Protein AF-A0A524EBM2-F1 (afdb_monomer)

Sequence (99 aa):
MQTSNEEREIERAVGIEVFSTPEIEGLGGIYKHNYKDFIVKEITASGKTLDIKEDMPPRRFSRDQKDKFTTFNLVKINTDNFDAIRKIKSSLNIPSDKI

Structure (mmCIF, N/CA/C/O backbone):
data_AF-A0A524EBM2-F1
#
_entry.id   AF-A0A524EBM2-F1
#
loop_
_atom_site.group_PDB
_atom_site.id
_atom_site.type_symbol
_atom_site.label_atom_id
_atom_site.label_alt_id
_atom_site.label_comp_id
_atom_site.label_asym_id
_atom_site.label_entity_id
_atom_site.label_seq_id
_atom_site.pdbx_PDB_ins_code
_atom_site.Cartn_x
_atom_site.Cartn_y
_atom_site.Cartn_z
_atom_site.occupancy
_atom_site.B_iso_or_equiv
_atom_site.auth_seq_id
_atom_site.auth_comp_id
_atom_site.auth_asym_id
_atom_site.auth_atom_id
_atom_site.pdbx_PDB_model_num
ATOM 1 N N . MET A 1 1 ? -20.861 14.584 10.628 1.00 43.38 1 MET A N 1
ATOM 2 C CA . MET A 1 1 ? -21.250 13.397 9.840 1.00 43.38 1 MET A CA 1
ATOM 3 C C . MET A 1 1 ? -20.912 12.187 10.703 1.00 43.38 1 MET A C 1
ATOM 5 O O . MET A 1 1 ? -19.752 12.034 11.050 1.00 43.38 1 MET A O 1
ATOM 9 N N . GLN A 1 2 ? -21.928 11.489 11.222 1.00 39.28 2 GLN A N 1
ATOM 10 C CA . GLN A 1 2 ? -21.798 10.351 12.147 1.00 39.28 2 GLN A CA 1
ATOM 11 C C . GLN A 1 2 ? -21.487 9.083 11.337 1.00 39.28 2 GLN A C 1
ATOM 13 O O . GLN A 1 2 ? -22.281 8.736 10.474 1.00 39.28 2 GLN A O 1
ATOM 18 N N . THR A 1 3 ? -20.358 8.416 11.591 1.00 47.44 3 THR A N 1
ATOM 19 C CA . THR A 1 3 ? -19.899 7.216 10.852 1.00 47.44 3 THR A CA 1
ATOM 20 C C . THR A 1 3 ? -19.878 5.930 11.697 1.00 47.44 3 THR A C 1
ATOM 22 O O . THR A 1 3 ? -19.375 4.908 11.250 1.00 47.44 3 THR A O 1
ATOM 25 N N . SER A 1 4 ? -20.412 5.929 12.925 1.00 57.78 4 SER A N 1
ATOM 26 C CA . SER A 1 4 ? -20.085 4.882 13.914 1.00 57.78 4 SER A CA 1
ATOM 27 C C . SER A 1 4 ? -20.821 3.540 13.784 1.00 57.78 4 SER A C 1
ATOM 29 O O . SER A 1 4 ? -20.359 2.567 14.376 1.00 57.78 4 SER A O 1
ATOM 31 N N . ASN A 1 5 ? -21.955 3.461 13.074 1.00 61.25 5 ASN A N 1
ATOM 32 C CA . ASN A 1 5 ? -22.724 2.207 12.966 1.00 61.25 5 ASN A CA 1
ATOM 33 C C . ASN A 1 5 ? -22.420 1.412 11.692 1.00 61.25 5 ASN A C 1
ATOM 35 O O . ASN A 1 5 ? -22.303 0.195 11.770 1.00 61.25 5 ASN A O 1
ATOM 39 N N . GLU A 1 6 ? -22.227 2.077 10.552 1.00 79.25 6 GLU A N 1
ATOM 40 C CA . GLU A 1 6 ? -22.043 1.389 9.266 1.00 79.25 6 GLU A CA 1
ATOM 41 C C . GLU A 1 6 ? -20.753 0.555 9.229 1.00 79.25 6 GLU A C 1
ATOM 43 O O . GLU A 1 6 ? -20.778 -0.598 8.812 1.00 79.25 6 GLU A O 1
ATOM 48 N N . GLU A 1 7 ? -19.629 1.087 9.720 1.00 83.69 7 GLU A N 1
ATOM 49 C CA . GLU A 1 7 ? -18.344 0.366 9.701 1.00 83.69 7 GLU A CA 1
ATOM 50 C C . GLU A 1 7 ? -18.381 -0.905 10.563 1.00 83.69 7 GLU A C 1
ATOM 52 O O . GLU A 1 7 ? -17.956 -1.969 10.117 1.00 83.69 7 GLU A O 1
ATOM 57 N N . ARG A 1 8 ? -18.967 -0.827 11.767 1.00 84.06 8 ARG A N 1
ATOM 58 C CA . ARG A 1 8 ? -19.127 -1.986 12.662 1.00 84.06 8 ARG A CA 1
ATOM 59 C C . ARG A 1 8 ? -20.066 -3.040 12.089 1.00 84.06 8 ARG A C 1
ATOM 61 O O . ARG A 1 8 ? -19.856 -4.231 12.306 1.00 84.06 8 ARG A O 1
ATOM 68 N N . GLU A 1 9 ? -21.120 -2.622 11.395 1.00 89.50 9 GLU A N 1
ATOM 69 C CA . GLU A 1 9 ? -22.021 -3.550 10.710 1.00 89.50 9 GLU A CA 1
ATOM 70 C C . GLU A 1 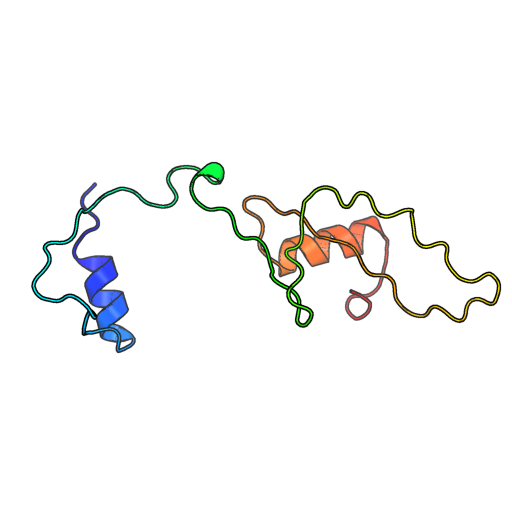9 ? -21.313 -4.259 9.550 1.00 89.50 9 GLU A C 1
ATOM 72 O O . GLU A 1 9 ? -21.464 -5.471 9.401 1.00 89.50 9 GLU A O 1
ATOM 77 N N . ILE A 1 10 ? -20.479 -3.542 8.790 1.00 92.75 10 ILE A N 1
ATOM 78 C CA . ILE A 1 10 ? -19.656 -4.115 7.716 1.00 92.75 10 ILE A CA 1
ATOM 79 C C . ILE A 1 10 ? -18.642 -5.122 8.273 1.00 92.75 10 ILE A C 1
ATOM 81 O O . ILE A 1 10 ? -18.528 -6.223 7.739 1.00 92.75 10 ILE A O 1
ATOM 85 N N . GLU A 1 11 ? -17.929 -4.779 9.348 1.00 92.75 11 GLU A N 1
ATOM 86 C CA . GLU A 1 11 ? -16.971 -5.676 10.011 1.00 92.75 11 GLU A CA 1
ATOM 87 C C . GLU A 1 11 ? -17.640 -6.975 10.477 1.00 92.75 11 GLU A C 1
ATOM 89 O O . GLU A 1 11 ? -17.151 -8.069 10.181 1.00 92.75 11 GLU A O 1
ATOM 94 N N . ARG A 1 12 ? -18.813 -6.873 11.114 1.00 91.75 12 ARG A N 1
ATOM 95 C CA . ARG A 1 12 ? -19.605 -8.043 11.523 1.00 91.75 12 ARG A CA 1
ATOM 96 C C . ARG A 1 12 ? -20.069 -8.868 10.331 1.00 91.75 12 ARG A C 1
ATOM 98 O O . ARG A 1 12 ? -19.991 -10.090 10.376 1.00 91.75 12 ARG A O 1
ATOM 105 N N . ALA A 1 13 ? -20.498 -8.224 9.246 1.00 93.62 13 ALA A N 1
ATOM 106 C CA . ALA A 1 13 ? -20.925 -8.922 8.035 1.00 93.62 13 ALA A CA 1
ATOM 107 C C . ALA A 1 13 ? -19.804 -9.773 7.408 1.00 93.62 13 ALA A C 1
ATOM 109 O O . ALA A 1 13 ? -20.098 -10.761 6.736 1.00 93.62 13 ALA A O 1
ATOM 110 N N . VAL A 1 14 ? -18.533 -9.425 7.647 1.00 93.62 14 VAL A N 1
ATOM 111 C CA . VAL A 1 14 ? -17.362 -10.211 7.215 1.00 93.62 14 VAL A CA 1
ATOM 112 C C . VAL A 1 14 ? -16.753 -11.080 8.329 1.00 93.62 14 VAL A C 1
ATOM 114 O O . VAL A 1 14 ? -15.688 -11.663 8.130 1.00 93.62 14 VAL A O 1
ATOM 117 N N . GLY A 1 15 ? -17.426 -11.207 9.479 1.00 94.25 15 GLY A N 1
ATOM 118 C CA . GLY A 1 15 ? -17.046 -12.098 10.583 1.00 94.25 15 GLY A CA 1
ATOM 119 C C . GLY A 1 15 ? -16.065 -11.513 11.607 1.00 94.25 15 GLY A C 1
ATOM 120 O O . GLY A 1 15 ? -15.489 -12.262 12.395 1.00 94.25 15 GLY A O 1
ATOM 121 N N . ILE A 1 16 ? -15.853 -10.194 11.618 1.00 92.56 16 ILE A N 1
ATOM 122 C CA . ILE A 1 16 ? -15.049 -9.503 12.635 1.00 92.56 16 ILE A CA 1
ATOM 123 C C . ILE A 1 16 ? -15.997 -9.003 13.730 1.00 92.56 16 ILE A C 1
ATOM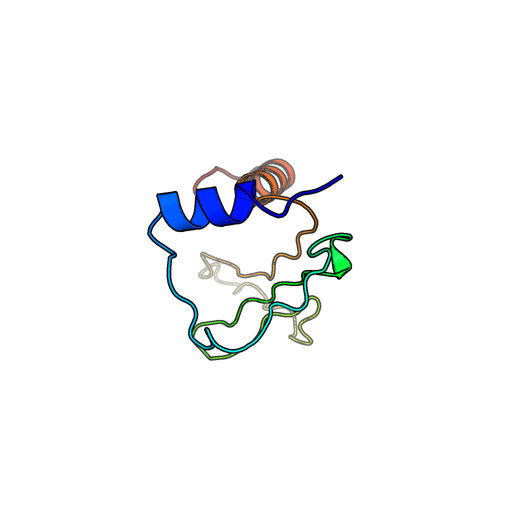 125 O O . ILE A 1 16 ? -16.640 -7.965 13.597 1.00 92.56 16 ILE A O 1
ATOM 129 N N . GLU A 1 17 ? -16.116 -9.773 14.813 1.00 90.25 17 GLU A N 1
ATOM 130 C CA . GLU A 1 17 ? -17.155 -9.543 15.833 1.00 90.25 17 GLU A CA 1
ATOM 131 C C . GLU A 1 17 ? -16.614 -9.273 17.240 1.00 90.25 17 GLU A C 1
ATOM 133 O O . GLU A 1 17 ? -17.298 -8.656 18.060 1.00 90.25 17 GLU A O 1
ATOM 138 N N . VAL A 1 18 ? -15.395 -9.731 17.531 1.00 90.75 18 VAL A N 1
ATOM 139 C CA . VAL A 1 18 ? -14.802 -9.694 18.872 1.00 90.75 18 VAL A CA 1
ATOM 140 C C . VAL A 1 18 ? -13.485 -8.931 18.868 1.00 90.75 18 VAL A C 1
ATOM 142 O O . VAL A 1 18 ? -12.674 -9.055 17.952 1.00 90.75 18 VAL A O 1
ATOM 145 N N . PHE A 1 19 ? -13.263 -8.153 19.925 1.00 89.62 19 PHE A N 1
ATOM 146 C CA . PHE A 1 19 ? -12.027 -7.406 20.148 1.00 89.62 19 PHE A CA 1
ATOM 147 C C . PHE A 1 19 ? -11.169 -8.120 21.192 1.00 89.62 19 PHE A C 1
ATOM 149 O O . PHE A 1 19 ? -11.696 -8.784 22.081 1.00 89.62 19 PHE A O 1
ATOM 156 N N . SER A 1 20 ? -9.847 -7.953 21.122 1.00 94.12 20 SER A N 1
ATOM 157 C CA . SER A 1 20 ? -8.927 -8.502 22.130 1.00 94.12 20 SER A CA 1
ATOM 158 C C . SER A 1 20 ? -9.021 -7.799 23.489 1.00 94.12 20 SER A C 1
ATOM 160 O O . SER A 1 20 ? -8.524 -8.330 24.474 1.00 94.12 20 SER A O 1
ATOM 162 N N . THR A 1 21 ? -9.628 -6.610 23.535 1.00 93.62 21 THR A N 1
ATOM 163 C CA . THR A 1 21 ? -9.801 -5.773 24.734 1.00 93.62 21 THR A CA 1
ATOM 164 C C . THR A 1 21 ? -11.257 -5.294 24.852 1.00 93.62 21 THR A C 1
ATOM 166 O O . THR A 1 21 ? -11.531 -4.106 24.655 1.00 93.62 21 THR A O 1
ATOM 169 N N . PRO A 1 22 ? -12.227 -6.200 25.070 1.00 89.75 22 PRO A N 1
ATOM 170 C CA . PRO A 1 22 ? -13.657 -5.870 25.068 1.00 89.75 22 PRO A CA 1
ATOM 171 C C . PRO A 1 22 ? -14.089 -4.939 26.213 1.00 89.75 22 PRO A C 1
ATOM 173 O O . PRO A 1 22 ? -15.112 -4.270 26.105 1.00 89.75 22 PRO A O 1
ATOM 176 N N . GLU A 1 23 ? -13.329 -4.895 27.305 1.00 94.38 23 GLU A N 1
ATOM 177 C CA . GLU A 1 23 ? -13.576 -4.058 28.482 1.00 94.38 23 GLU A CA 1
ATOM 178 C C . GLU A 1 23 ? -13.138 -2.597 28.313 1.00 94.38 23 GLU A C 1
ATOM 180 O O . GLU A 1 23 ? -13.514 -1.746 29.120 1.00 94.38 23 GLU A O 1
ATOM 185 N N . ILE A 1 24 ? -12.339 -2.299 27.285 1.00 93.75 24 ILE A N 1
ATOM 186 C CA . ILE A 1 24 ? -11.811 -0.957 27.040 1.00 93.75 24 ILE A CA 1
ATOM 187 C C . ILE A 1 24 ? -12.749 -0.215 26.090 1.00 93.75 24 ILE A C 1
ATOM 189 O O . ILE A 1 24 ? -13.010 -0.661 24.971 1.00 93.75 24 ILE A O 1
ATOM 193 N N . GLU A 1 25 ? -13.230 0.952 26.519 1.00 90.12 25 GLU A N 1
ATOM 194 C CA . GLU A 1 25 ? -14.013 1.831 25.656 1.00 90.12 25 GLU A CA 1
ATOM 195 C C . GLU A 1 25 ? -13.159 2.349 24.488 1.00 90.12 25 GLU A C 1
ATOM 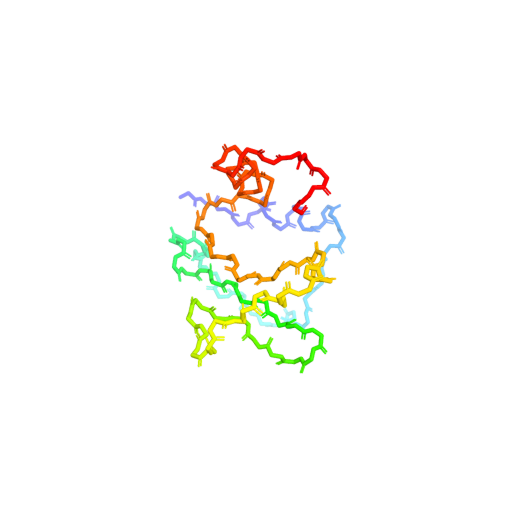197 O O . GLU A 1 25 ? -12.021 2.794 24.657 1.00 90.12 25 GLU A O 1
ATOM 2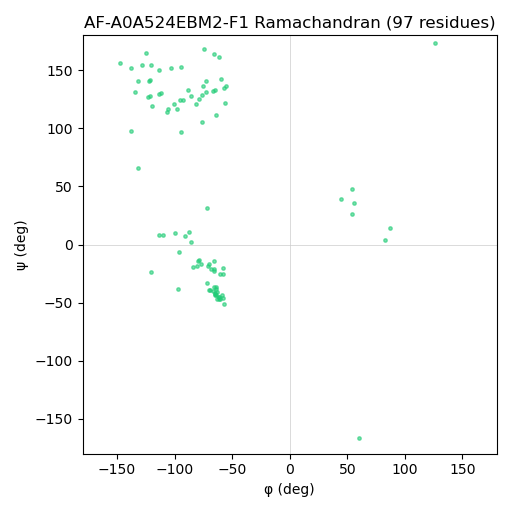02 N N . GLY A 1 26 ? -13.713 2.286 23.276 1.00 88.25 26 GLY A N 1
ATOM 203 C CA . GLY A 1 26 ? -13.031 2.760 22.078 1.00 88.25 26 GLY A CA 1
ATOM 204 C C . GLY A 1 26 ? -12.832 4.275 22.105 1.00 88.25 26 GLY A C 1
ATOM 205 O O . GLY A 1 26 ? -13.777 5.027 22.315 1.00 88.25 26 GLY A O 1
ATOM 206 N N . LEU A 1 27 ? -11.613 4.725 21.806 1.00 89.06 27 LEU A N 1
ATOM 207 C CA . LEU A 1 27 ? -11.224 6.143 21.844 1.00 89.06 27 LEU A CA 1
ATOM 208 C C . LEU A 1 27 ? -11.932 7.024 20.795 1.00 89.06 27 LEU A C 1
ATOM 210 O O . LEU A 1 27 ? -11.877 8.250 20.878 1.00 89.06 27 LEU A O 1
ATOM 214 N N . GLY A 1 28 ? -12.581 6.415 19.799 1.00 87.69 28 GLY A N 1
ATOM 215 C CA . GLY A 1 28 ? -13.102 7.119 18.630 1.00 87.69 28 GLY A CA 1
ATOM 216 C C . GLY A 1 28 ? -11.995 7.829 17.838 1.00 87.69 28 GLY A C 1
ATOM 217 O O . GLY A 1 28 ? -10.804 7.583 18.030 1.00 87.69 28 GLY A O 1
ATOM 218 N N . GLY A 1 29 ? -12.392 8.714 16.925 1.00 89.06 29 GLY A N 1
ATOM 219 C CA . GLY A 1 29 ? -11.472 9.555 16.156 1.00 89.06 29 GLY A CA 1
ATOM 220 C C . GLY A 1 29 ? -11.664 9.450 14.647 1.00 89.06 29 GLY A C 1
ATOM 221 O O . GLY A 1 29 ? -12.454 8.655 14.146 1.00 89.06 29 GLY A O 1
ATOM 222 N N . ILE A 1 30 ? -10.938 10.299 13.924 1.00 91.88 30 ILE A N 1
ATOM 223 C CA . ILE A 1 30 ? -10.922 10.311 12.462 1.00 91.88 30 ILE A CA 1
ATOM 224 C C . ILE A 1 30 ? -9.583 9.730 12.027 1.00 91.88 30 ILE A C 1
ATOM 226 O O . ILE A 1 30 ? -8.535 10.327 12.269 1.00 91.88 30 ILE A O 1
ATOM 230 N N . TYR A 1 31 ? -9.618 8.566 11.387 1.00 91.25 31 TYR A N 1
ATOM 231 C CA . TYR A 1 31 ? -8.445 7.969 10.761 1.00 91.25 31 TYR A CA 1
ATOM 232 C C . TYR A 1 31 ? -8.389 8.356 9.275 1.00 91.25 31 TYR A C 1
ATOM 234 O O . TYR A 1 31 ? -9.418 8.618 8.655 1.00 91.25 31 TYR A O 1
ATOM 242 N N . LYS A 1 32 ? -7.179 8.403 8.695 1.00 92.50 32 LYS A N 1
ATOM 243 C CA . LYS A 1 32 ? -6.947 8.750 7.274 1.00 92.50 32 LYS A CA 1
ATOM 244 C C . LYS A 1 32 ? -7.537 10.114 6.858 1.00 92.50 32 LYS A C 1
ATOM 246 O O . LYS A 1 32 ? -7.999 10.262 5.729 1.00 92.50 32 LYS A O 1
ATOM 251 N N . HIS A 1 33 ? -7.509 11.117 7.743 1.00 94.12 33 HIS A N 1
ATOM 252 C CA . HIS A 1 33 ? -7.995 12.465 7.418 1.00 94.12 33 HIS A CA 1
ATOM 253 C C . HIS A 1 33 ? -7.134 13.128 6.329 1.00 94.12 33 HIS A C 1
ATOM 255 O O . HIS A 1 33 ? -7.647 13.724 5.382 1.00 94.12 33 HIS A O 1
ATOM 261 N N . ASN A 1 34 ? -5.816 12.959 6.425 1.00 95.06 34 ASN A N 1
ATOM 262 C CA . ASN A 1 34 ? -4.836 13.259 5.390 1.00 95.06 34 ASN A CA 1
ATOM 263 C C . ASN A 1 34 ? -4.056 11.984 5.020 1.00 95.06 34 ASN A C 1
ATOM 265 O O . ASN A 1 34 ? -3.872 11.092 5.846 1.00 95.06 34 ASN A O 1
ATOM 269 N N . TYR A 1 35 ? -3.515 11.909 3.798 1.00 92.44 35 TYR A N 1
ATOM 270 C CA . TYR A 1 35 ? -2.630 10.807 3.394 1.00 92.44 35 TYR A CA 1
ATOM 271 C C . TYR A 1 35 ? -1.396 10.673 4.302 1.00 92.44 35 TYR A C 1
ATOM 273 O O . TYR A 1 35 ? -0.832 9.591 4.424 1.00 92.44 35 TYR A O 1
ATOM 281 N N . LYS A 1 36 ? -0.971 11.765 4.948 1.00 93.75 36 LYS A N 1
ATOM 282 C CA . LYS A 1 36 ? 0.146 11.766 5.902 1.00 93.75 36 LYS A CA 1
ATOM 283 C C . LYS A 1 36 ? -0.177 11.071 7.227 1.00 93.75 36 LYS A C 1
ATOM 285 O O . LYS A 1 36 ? 0.758 10.677 7.915 1.00 93.75 36 LYS A O 1
ATOM 290 N N . ASP A 1 37 ? -1.455 10.883 7.556 1.00 95.25 37 ASP A N 1
ATOM 291 C CA . ASP A 1 37 ? -1.881 10.227 8.799 1.00 95.25 37 ASP A CA 1
ATOM 292 C C 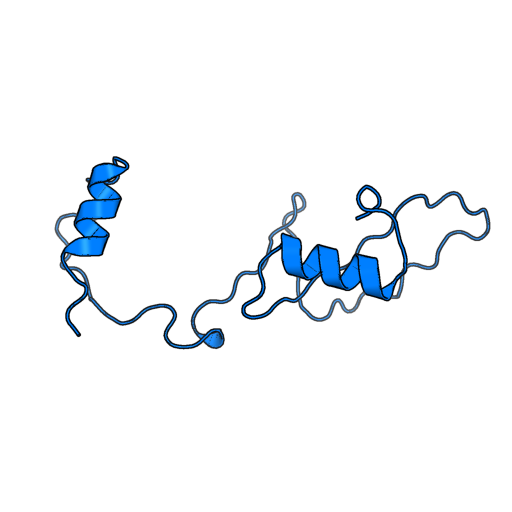. ASP A 1 37 ? -1.775 8.698 8.704 1.00 95.25 37 ASP A C 1
ATOM 294 O O . ASP A 1 37 ? -1.870 7.999 9.710 1.00 95.25 37 ASP A O 1
ATOM 298 N N . PHE A 1 38 ? -1.595 8.160 7.492 1.00 95.44 38 PHE A N 1
ATOM 299 C CA . PHE A 1 38 ? -1.510 6.726 7.246 1.00 95.44 38 PHE A CA 1
ATOM 300 C C . PHE A 1 38 ? -0.392 6.408 6.252 1.00 95.44 38 PHE A C 1
ATOM 302 O O . PHE A 1 38 ? -0.564 6.481 5.035 1.00 95.44 38 PHE A O 1
ATOM 309 N N . ILE A 1 39 ? 0.768 6.030 6.785 1.00 93.56 39 ILE A N 1
ATOM 310 C CA . ILE A 1 39 ? 1.968 5.720 6.004 1.00 93.56 39 ILE A CA 1
ATOM 311 C C . ILE A 1 39 ? 2.259 4.228 6.121 1.00 93.56 39 ILE A C 1
ATOM 313 O O . ILE A 1 39 ? 2.334 3.686 7.221 1.00 93.56 39 ILE A O 1
ATOM 317 N N . VAL A 1 40 ? 2.468 3.575 4.979 1.00 94.62 40 VAL A N 1
ATOM 318 C CA . VAL A 1 40 ? 2.833 2.157 4.907 1.00 94.62 40 VAL A CA 1
ATOM 319 C C . VAL A 1 40 ? 4.249 2.037 4.356 1.00 94.62 40 VAL A C 1
ATOM 321 O O . VAL A 1 40 ? 4.554 2.606 3.308 1.00 94.62 40 VAL A O 1
ATOM 324 N N . LYS A 1 41 ? 5.101 1.280 5.055 1.00 94.75 41 LYS A N 1
ATOM 325 C CA . LYS A 1 41 ? 6.424 0.856 4.584 1.00 94.75 41 LYS A CA 1
ATOM 326 C C . LYS A 1 41 ? 6.475 -0.666 4.581 1.00 94.75 41 LYS A C 1
ATOM 328 O O . LYS A 1 41 ? 6.148 -1.294 5.584 1.00 94.75 41 LYS A O 1
ATOM 333 N N . GLU A 1 42 ? 6.867 -1.251 3.458 1.00 93.81 42 GLU A N 1
ATOM 334 C CA . GLU A 1 42 ? 7.027 -2.698 3.343 1.00 93.81 42 GLU A CA 1
ATOM 335 C C . GLU A 1 42 ? 8.274 -3.165 4.102 1.00 93.81 42 GLU A C 1
ATOM 337 O O . GLU A 1 42 ? 9.319 -2.508 4.066 1.00 93.81 42 GLU A O 1
ATOM 342 N N . ILE A 1 43 ? 8.162 -4.312 4.771 1.00 93.75 43 ILE A N 1
ATOM 343 C CA . ILE A 1 43 ? 9.291 -5.037 5.352 1.00 93.75 43 ILE A CA 1
ATOM 344 C C . ILE A 1 43 ? 9.537 -6.253 4.465 1.00 93.75 43 ILE A C 1
ATOM 346 O O . ILE A 1 43 ? 8.681 -7.124 4.332 1.00 93.75 43 ILE A O 1
ATOM 350 N N . THR A 1 44 ? 10.710 -6.293 3.842 1.00 90.62 44 THR A N 1
ATOM 351 C CA . THR A 1 44 ? 11.123 -7.399 2.971 1.00 90.62 44 THR A CA 1
ATOM 352 C C . THR A 1 44 ? 11.300 -8.700 3.759 1.00 90.62 44 THR A C 1
ATOM 354 O O . THR A 1 44 ? 11.477 -8.688 4.977 1.00 90.62 44 THR A O 1
ATOM 357 N N . ALA A 1 45 ? 11.358 -9.839 3.062 1.00 92.12 45 ALA A N 1
ATOM 358 C CA . ALA A 1 45 ? 11.595 -11.147 3.684 1.00 92.12 45 ALA A CA 1
ATOM 359 C C . ALA A 1 45 ? 12.918 -11.243 4.476 1.00 92.12 45 ALA A C 1
ATOM 361 O O . ALA A 1 45 ? 13.055 -12.103 5.340 1.00 92.12 45 ALA A O 1
ATOM 362 N N . SER A 1 46 ? 13.889 -10.362 4.207 1.00 92.75 46 SER A N 1
ATOM 363 C CA . SER A 1 46 ? 15.137 -10.268 4.974 1.00 92.75 46 SER A CA 1
ATOM 364 C C . SER A 1 46 ? 15.030 -9.386 6.225 1.00 92.75 46 SER A C 1
ATOM 366 O O . SER A 1 46 ? 16.028 -9.177 6.910 1.00 92.75 46 SER A O 1
ATOM 368 N N . GLY A 1 47 ? 13.849 -8.838 6.521 1.00 92.00 47 GLY A N 1
ATOM 369 C CA . GLY A 1 47 ? 13.614 -7.937 7.650 1.00 92.00 47 GLY A CA 1
ATOM 370 C C . GLY A 1 47 ? 13.982 -6.475 7.380 1.00 92.00 47 GLY A C 1
ATOM 371 O O . GLY A 1 47 ? 13.869 -5.644 8.277 1.00 92.00 47 GLY A O 1
ATOM 372 N N . LYS A 1 48 ? 14.406 -6.122 6.158 1.00 89.81 48 LYS A N 1
ATOM 373 C CA . LYS A 1 48 ? 14.705 -4.729 5.793 1.00 89.81 48 LYS A CA 1
ATOM 374 C C . LYS A 1 48 ? 13.414 -3.957 5.515 1.00 89.81 48 LYS A C 1
ATOM 376 O O . LYS A 1 48 ? 12.662 -4.354 4.625 1.00 89.81 48 LYS A O 1
ATOM 381 N N . THR A 1 49 ? 13.216 -2.834 6.203 1.00 91.69 49 THR A N 1
ATOM 382 C CA . THR A 1 49 ? 12.169 -1.847 5.894 1.00 91.69 49 THR A CA 1
ATOM 383 C C . THR A 1 49 ? 12.564 -1.014 4.675 1.00 91.69 49 THR A C 1
ATOM 385 O O . THR A 1 49 ? 13.660 -0.451 4.641 1.00 91.69 49 THR A O 1
ATOM 388 N N . LEU A 1 50 ? 11.683 -0.916 3.680 1.00 89.44 50 LEU A N 1
ATOM 389 C CA . LEU A 1 50 ? 11.904 -0.079 2.501 1.00 89.44 50 LEU A CA 1
ATOM 390 C C . LEU A 1 50 ? 11.701 1.404 2.836 1.00 89.44 50 LEU A C 1
ATOM 392 O O . LEU A 1 50 ? 10.734 1.777 3.504 1.00 89.44 50 LEU A O 1
ATOM 396 N N . ASP A 1 51 ? 12.602 2.255 2.344 1.00 84.44 51 ASP A N 1
ATOM 397 C CA . ASP A 1 51 ? 12.531 3.708 2.517 1.00 84.44 51 ASP A CA 1
ATOM 398 C C . ASP A 1 51 ? 12.581 4.451 1.173 1.00 84.44 51 ASP A C 1
ATOM 400 O O . ASP A 1 51 ? 12.935 3.883 0.136 1.00 84.44 51 ASP A O 1
ATOM 404 N N . ILE A 1 52 ? 12.210 5.735 1.199 1.00 78.31 52 ILE A N 1
ATOM 405 C CA . ILE A 1 52 ? 12.156 6.630 0.031 1.00 78.31 52 ILE A CA 1
ATOM 406 C C . ILE A 1 52 ? 13.554 6.838 -0.559 1.00 78.31 52 ILE A C 1
ATOM 408 O O . ILE A 1 52 ? 13.714 6.948 -1.774 1.00 78.31 52 ILE A O 1
ATOM 412 N N . LYS A 1 53 ? 14.567 6.905 0.305 1.00 70.00 53 LYS A N 1
ATOM 413 C CA . LYS A 1 53 ? 15.970 6.980 -0.082 1.00 70.00 53 LYS A CA 1
ATOM 414 C C . LYS A 1 53 ? 16.684 5.775 0.489 1.00 70.00 53 LYS A C 1
ATOM 416 O O . LYS A 1 53 ? 16.735 5.599 1.701 1.00 70.00 53 LYS A O 1
ATOM 421 N N . GLU A 1 54 ? 17.249 4.967 -0.392 1.00 64.81 54 GLU A N 1
ATOM 422 C CA . GLU A 1 54 ? 18.285 4.034 0.010 1.00 64.81 54 GLU A CA 1
ATOM 423 C C . GLU A 1 54 ? 19.627 4.704 -0.264 1.00 64.81 54 GLU A C 1
ATOM 425 O O . GLU A 1 54 ? 19.903 5.063 -1.408 1.00 64.81 54 GLU A O 1
ATOM 430 N N . ASP A 1 55 ? 20.487 4.828 0.748 1.00 61.31 55 ASP A N 1
ATOM 431 C CA . ASP A 1 55 ? 21.892 5.243 0.579 1.00 61.31 55 ASP A CA 1
ATOM 432 C C . ASP A 1 55 ? 22.733 4.131 -0.084 1.00 61.31 55 ASP A C 1
ATOM 434 O O . ASP A 1 55 ? 23.920 3.952 0.189 1.00 61.31 55 ASP A O 1
ATOM 438 N N . MET A 1 56 ? 22.107 3.324 -0.944 1.00 62.91 56 MET A N 1
ATOM 439 C CA . MET A 1 56 ? 22.775 2.270 -1.681 1.00 62.91 56 MET A CA 1
ATOM 440 C C . MET A 1 56 ? 23.322 2.825 -2.994 1.00 62.91 56 MET A C 1
ATOM 442 O O . MET A 1 56 ? 22.596 3.491 -3.739 1.00 62.91 56 MET A O 1
ATOM 446 N N . PRO A 1 57 ? 24.591 2.529 -3.326 1.00 61.03 57 PRO A N 1
ATOM 447 C CA . PRO A 1 57 ? 25.136 2.899 -4.618 1.00 61.03 57 PRO A CA 1
ATOM 448 C C . PRO A 1 57 ? 24.301 2.240 -5.727 1.00 61.03 57 PRO A C 1
ATOM 450 O O . PRO A 1 57 ? 23.874 1.090 -5.571 1.00 61.03 57 PRO A O 1
ATOM 453 N N . PRO A 1 58 ? 24.071 2.931 -6.858 1.00 63.66 58 PRO A N 1
ATOM 454 C CA . PRO A 1 58 ? 23.303 2.372 -7.959 1.00 63.66 58 PRO A CA 1
ATOM 455 C C . PRO A 1 58 ? 23.936 1.051 -8.400 1.00 63.66 58 PRO A C 1
ATOM 457 O O . PRO A 1 58 ? 25.111 1.009 -8.784 1.00 63.66 58 PRO A O 1
ATOM 460 N N . ARG A 1 59 ? 23.158 -0.037 -8.346 1.00 65.31 59 ARG A N 1
ATOM 461 C CA . ARG A 1 59 ? 23.579 -1.318 -8.916 1.00 65.31 59 ARG A CA 1
ATOM 4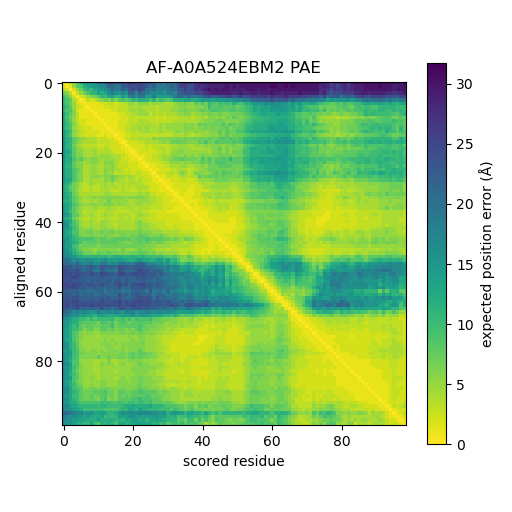62 C C . ARG A 1 59 ? 23.712 -1.127 -10.420 1.00 65.31 59 ARG A C 1
ATOM 464 O O . ARG A 1 59 ? 22.732 -0.879 -11.116 1.00 65.31 59 ARG A O 1
ATOM 471 N N . ARG A 1 60 ? 24.947 -1.184 -10.914 1.00 67.69 60 ARG A N 1
ATOM 472 C CA . ARG A 1 60 ? 25.217 -1.142 -12.349 1.00 67.69 60 ARG A CA 1
ATOM 473 C C . ARG A 1 60 ? 24.799 -2.477 -12.943 1.00 67.69 60 ARG A C 1
ATOM 475 O O . ARG A 1 60 ? 25.207 -3.513 -12.424 1.00 67.69 60 ARG A O 1
ATOM 482 N N . PHE A 1 61 ? 24.038 -2.432 -14.031 1.00 72.50 61 PHE A N 1
ATOM 483 C CA . PHE A 1 61 ? 23.817 -3.614 -14.850 1.00 72.50 61 PHE A CA 1
ATOM 484 C C . PHE A 1 61 ? 25.167 -4.194 -15.283 1.00 72.50 61 PHE A C 1
ATOM 486 O O . PHE A 1 61 ? 26.104 -3.471 -15.647 1.00 72.50 61 PHE A O 1
ATOM 493 N N . SER A 1 62 ? 25.261 -5.508 -15.194 1.00 73.25 62 SER A N 1
ATOM 494 C CA . SER A 1 62 ? 26.376 -6.318 -15.637 1.00 73.25 62 SER A CA 1
ATOM 495 C C . SER A 1 62 ? 26.624 -6.079 -17.128 1.00 73.25 62 SER A C 1
ATOM 497 O O . SER A 1 62 ? 25.706 -5.996 -17.950 1.00 73.25 62 SER A O 1
ATOM 499 N N . ARG A 1 63 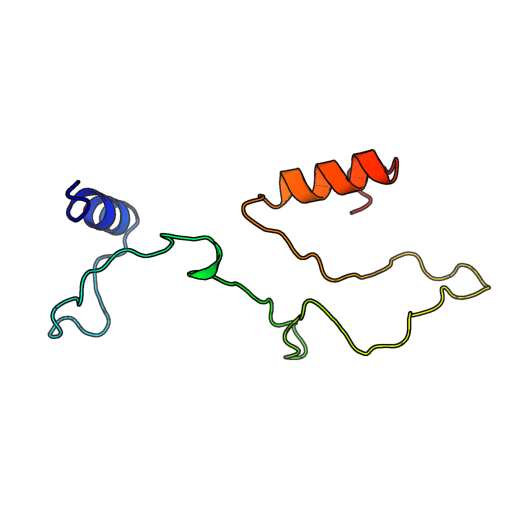? 27.899 -5.892 -17.490 1.00 70.88 63 ARG A N 1
ATOM 500 C CA . ARG A 1 63 ? 28.295 -5.566 -18.873 1.00 70.88 63 ARG A CA 1
ATOM 501 C C . ARG A 1 63 ? 27.996 -6.706 -19.847 1.00 70.88 63 ARG A C 1
ATOM 503 O O . ARG A 1 63 ? 27.892 -6.468 -21.043 1.00 70.88 63 ARG A O 1
ATOM 510 N N . ASP A 1 64 ? 27.862 -7.921 -19.332 1.00 79.19 64 ASP A N 1
ATOM 511 C CA . ASP A 1 64 ? 27.538 -9.143 -20.057 1.00 79.19 64 ASP A CA 1
ATOM 512 C C . ASP A 1 64 ? 26.024 -9.382 -20.211 1.00 79.19 64 ASP A C 1
ATOM 514 O O . ASP A 1 64 ? 25.634 -10.460 -20.653 1.00 79.19 64 ASP A O 1
ATOM 518 N N . GLN A 1 65 ? 25.172 -8.393 -19.887 1.00 66.25 65 GLN A N 1
ATOM 519 C CA . GLN A 1 65 ? 23.709 -8.435 -20.066 1.00 66.25 65 GLN A CA 1
ATOM 520 C C . GLN A 1 65 ? 23.027 -9.652 -19.415 1.00 66.25 65 GLN A C 1
ATOM 522 O O . GLN A 1 65 ? 21.956 -10.085 -19.844 1.00 66.25 65 GLN A O 1
ATOM 527 N N . LYS A 1 66 ? 23.623 -10.227 -18.365 1.00 75.19 66 LYS A N 1
ATOM 528 C CA . LYS A 1 66 ? 23.020 -11.367 -17.658 1.00 75.19 66 LYS A CA 1
ATOM 529 C C . LYS A 1 66 ? 21.877 -10.957 -16.734 1.00 75.19 66 LYS A C 1
ATOM 531 O O . LYS A 1 66 ? 21.075 -11.808 -16.344 1.00 75.19 66 LYS A O 1
ATOM 536 N N . ASP A 1 67 ? 21.778 -9.674 -16.408 1.00 78.81 67 ASP A N 1
ATOM 537 C CA . ASP A 1 67 ? 20.724 -9.154 -15.546 1.00 78.81 67 ASP A CA 1
ATOM 538 C C . ASP A 1 67 ? 19.404 -9.053 -16.308 1.00 78.81 67 ASP A C 1
ATOM 540 O O . ASP A 1 67 ? 19.193 -8.165 -17.131 1.00 78.81 67 ASP A O 1
ATOM 544 N N . LYS A 1 68 ? 18.496 -9.985 -16.014 1.00 82.50 68 LYS A N 1
ATOM 545 C CA . LYS A 1 68 ? 17.155 -10.031 -16.616 1.00 82.50 68 LYS A CA 1
ATOM 546 C C . LYS A 1 68 ? 16.139 -9.133 -15.910 1.00 82.50 68 LYS A C 1
ATOM 548 O O . LYS A 1 68 ? 15.103 -8.826 -16.489 1.00 82.50 68 LYS A O 1
ATOM 553 N N . PHE A 1 69 ? 16.418 -8.747 -14.667 1.00 84.50 69 PHE A N 1
ATOM 554 C CA . PHE A 1 69 ? 15.499 -8.008 -13.806 1.00 84.50 69 PHE A CA 1
ATOM 555 C C . PHE A 1 69 ? 16.234 -6.902 -13.058 1.00 84.50 69 PHE A C 1
ATOM 557 O O . PHE A 1 69 ? 17.420 -7.021 -12.753 1.00 84.50 69 PHE A O 1
ATOM 564 N N . THR A 1 70 ? 15.499 -5.846 -12.726 1.00 85.06 70 THR A N 1
ATOM 565 C CA . THR A 1 70 ? 15.948 -4.786 -11.826 1.00 85.06 70 THR A CA 1
ATOM 566 C C . THR A 1 70 ? 14.910 -4.573 -10.735 1.00 85.06 70 THR A C 1
ATOM 568 O O . THR A 1 70 ? 13.733 -4.872 -10.925 1.00 85.06 70 THR A O 1
ATOM 571 N N . THR A 1 71 ? 15.349 -4.069 -9.589 1.00 84.94 71 THR A N 1
ATOM 572 C CA . THR A 1 71 ? 14.499 -3.799 -8.427 1.00 84.94 71 THR A CA 1
ATOM 573 C C . THR A 1 71 ? 14.583 -2.327 -8.070 1.00 84.94 71 THR A C 1
ATOM 575 O O . THR A 1 71 ? 15.665 -1.740 -8.109 1.00 84.94 71 THR A O 1
ATOM 578 N N . PHE A 1 72 ? 13.462 -1.746 -7.667 1.00 86.25 72 PHE A N 1
ATOM 579 C CA . PHE A 1 72 ? 13.386 -0.373 -7.189 1.00 86.25 72 PHE 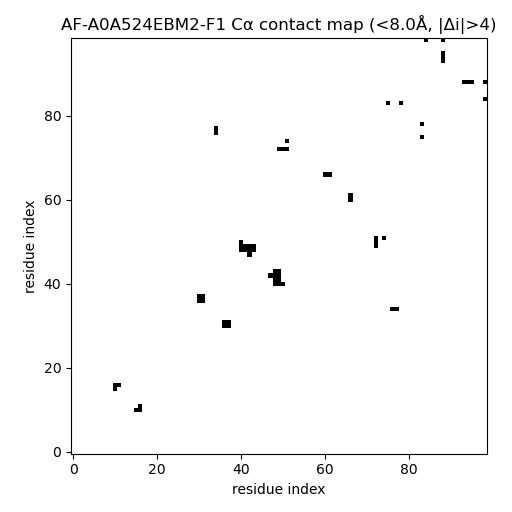A CA 1
ATOM 580 C C . PHE A 1 72 ? 12.305 -0.258 -6.117 1.00 86.25 72 PHE A C 1
ATOM 582 O O . PHE A 1 72 ? 11.358 -1.043 -6.097 1.00 86.25 72 PHE A O 1
ATOM 589 N N . ASN A 1 73 ? 12.427 0.749 -5.256 1.00 88.88 73 ASN A N 1
ATOM 590 C CA . ASN A 1 73 ? 11.383 1.071 -4.291 1.00 88.88 73 ASN A CA 1
ATOM 591 C C . ASN A 1 73 ? 10.355 1.988 -4.956 1.00 88.88 73 ASN A C 1
ATOM 593 O O . ASN A 1 73 ? 10.711 3.026 -5.519 1.00 88.88 73 ASN A O 1
ATOM 597 N N . LEU A 1 74 ? 9.078 1.620 -4.877 1.00 91.88 74 LEU A N 1
ATOM 598 C CA . LEU A 1 74 ? 7.980 2.437 -5.380 1.00 91.88 74 LEU A CA 1
ATOM 599 C C . LEU A 1 74 ? 7.349 3.235 -4.237 1.00 91.88 74 LEU A C 1
ATOM 601 O O . LEU A 1 74 ? 6.732 2.670 -3.337 1.00 91.88 74 LEU A O 1
ATOM 605 N N . VAL A 1 75 ? 7.440 4.562 -4.313 1.00 93.25 75 VAL A N 1
ATOM 606 C CA . VAL A 1 75 ? 6.731 5.473 -3.406 1.00 93.25 75 VAL A CA 1
ATOM 607 C C . VAL A 1 75 ? 5.494 5.999 -4.120 1.00 93.25 75 VAL A C 1
ATOM 609 O O . VAL A 1 75 ? 5.595 6.616 -5.179 1.00 93.25 75 VAL A O 1
ATOM 612 N N . LYS A 1 76 ? 4.318 5.758 -3.540 1.00 94.25 76 LYS A N 1
ATOM 613 C CA . LYS A 1 76 ? 3.028 6.156 -4.114 1.00 94.25 76 LYS A CA 1
ATOM 614 C C . LYS A 1 76 ? 2.166 6.859 -3.069 1.00 94.25 76 LYS A C 1
ATOM 616 O O . LYS A 1 76 ? 2.137 6.455 -1.912 1.00 94.25 76 LYS A O 1
ATOM 621 N N . ILE A 1 77 ? 1.453 7.900 -3.492 1.00 95.25 77 ILE A N 1
ATOM 622 C CA . ILE A 1 77 ? 0.537 8.687 -2.655 1.00 95.25 77 ILE A CA 1
ATOM 623 C C . ILE A 1 77 ? -0.832 8.650 -3.327 1.00 95.25 77 ILE A C 1
ATOM 625 O O . ILE A 1 77 ? -0.921 8.940 -4.521 1.00 95.25 77 ILE A O 1
ATOM 629 N N . ASN A 1 78 ? -1.875 8.260 -2.587 1.00 94.75 78 ASN A N 1
ATOM 630 C CA . ASN A 1 78 ? -3.264 8.187 -3.069 1.00 94.75 78 ASN A CA 1
ATOM 631 C C . ASN A 1 78 ? -3.402 7.548 -4.464 1.00 94.75 78 ASN A C 1
ATOM 633 O O . ASN A 1 78 ? -4.146 8.026 -5.313 1.00 94.75 78 ASN A O 1
ATOM 637 N N . THR A 1 79 ? -2.620 6.499 -4.720 1.00 95.56 79 THR A N 1
ATOM 638 C CA . THR A 1 79 ? -2.580 5.792 -6.004 1.00 95.56 79 THR A CA 1
ATOM 639 C C . THR A 1 79 ? -2.609 4.293 -5.726 1.00 95.56 79 THR A C 1
ATOM 641 O O . THR A 1 79 ? -1.846 3.792 -4.884 1.00 95.56 79 THR A O 1
ATOM 644 N N . ASP A 1 80 ? -3.490 3.570 -6.413 1.00 95.44 80 ASP A N 1
ATOM 645 C CA . ASP A 1 80 ? -3.545 2.115 -6.331 1.00 95.44 80 ASP A CA 1
ATOM 646 C C . ASP A 1 80 ? -2.381 1.462 -7.098 1.00 95.44 80 ASP A C 1
ATOM 648 O O . ASP A 1 80 ? -1.612 2.107 -7.815 1.00 95.44 80 ASP A O 1
ATOM 652 N N . ASN A 1 81 ? -2.203 0.160 -6.888 1.00 93.25 81 ASN A N 1
ATOM 653 C CA . ASN A 1 81 ? -1.070 -0.562 -7.459 1.00 93.25 81 ASN A CA 1
ATOM 654 C C . ASN A 1 81 ? -1.175 -0.693 -8.984 1.00 93.25 81 ASN A C 1
ATOM 656 O O . ASN A 1 81 ? -0.167 -0.548 -9.673 1.00 93.25 81 ASN A O 1
ATOM 660 N N . PHE A 1 82 ? -2.373 -0.928 -9.521 1.00 93.12 82 PHE A N 1
ATOM 661 C CA . PHE A 1 82 ? -2.571 -1.119 -10.956 1.00 93.12 82 PHE A CA 1
ATOM 662 C C . PHE A 1 82 ? -2.368 0.188 -11.721 1.00 93.12 82 PHE A C 1
ATOM 664 O O . PHE A 1 82 ? -1.719 0.185 -12.768 1.00 93.12 82 PHE A O 1
ATOM 671 N N . ASP A 1 83 ? -2.822 1.311 -11.169 1.00 95.00 83 ASP A N 1
ATOM 672 C CA . ASP A 1 83 ? -2.583 2.635 -11.736 1.00 95.00 83 ASP A CA 1
ATOM 673 C C . ASP A 1 83 ? -1.107 3.017 -11.733 1.00 95.00 83 ASP A C 1
ATOM 675 O O . ASP A 1 83 ? -0.608 3.539 -12.734 1.00 95.00 83 ASP A O 1
ATOM 679 N N . ALA A 1 84 ? -0.389 2.745 -10.641 1.00 94.50 84 ALA A N 1
ATOM 680 C CA . ALA A 1 84 ? 1.046 3.001 -10.577 1.00 94.50 84 ALA A CA 1
ATOM 681 C C . ALA A 1 84 ? 1.804 2.171 -11.627 1.00 94.50 84 ALA A C 1
ATOM 683 O O . ALA A 1 84 ? 2.600 2.715 -12.393 1.00 94.50 84 ALA A O 1
ATOM 684 N N . ILE A 1 85 ? 1.491 0.877 -11.728 1.00 93.56 85 ILE A N 1
ATOM 685 C CA . ILE A 1 85 ? 2.080 -0.028 -12.720 1.00 93.56 85 ILE A CA 1
ATOM 686 C C . ILE A 1 85 ? 1.760 0.442 -14.145 1.00 93.56 85 ILE A C 1
ATOM 688 O O . ILE A 1 85 ? 2.654 0.506 -14.988 1.00 93.56 85 ILE A O 1
ATOM 692 N N . ARG A 1 86 ? 0.507 0.821 -14.428 1.00 92.94 86 ARG A N 1
ATOM 693 C CA . ARG A 1 86 ? 0.090 1.340 -15.739 1.00 92.94 86 ARG A CA 1
ATOM 694 C C . ARG A 1 86 ? 0.872 2.594 -16.124 1.00 92.94 86 ARG A C 1
ATOM 696 O O . ARG A 1 86 ? 1.326 2.689 -17.260 1.00 92.94 86 ARG A O 1
ATOM 703 N N . LYS A 1 87 ? 1.068 3.528 -15.188 1.00 93.62 87 LYS A N 1
ATOM 704 C CA . LYS A 1 87 ? 1.868 4.742 -15.423 1.00 93.62 87 LYS A CA 1
ATOM 705 C C . LYS A 1 87 ? 3.312 4.394 -15.783 1.00 93.62 87 LYS A C 1
ATOM 707 O O . LYS A 1 87 ? 3.808 4.893 -16.786 1.00 93.62 87 LYS A O 1
ATOM 712 N N . ILE A 1 88 ? 3.954 3.494 -15.034 1.00 93.69 88 ILE A N 1
ATOM 713 C CA . ILE A 1 88 ? 5.337 3.073 -15.314 1.00 93.69 88 ILE A CA 1
ATOM 714 C C . ILE A 1 88 ? 5.436 2.411 -16.696 1.00 93.69 88 ILE A C 1
ATOM 716 O O . ILE A 1 88 ? 6.321 2.761 -17.476 1.00 93.69 88 ILE A O 1
ATOM 720 N N . LYS A 1 89 ? 4.499 1.515 -17.037 1.00 93.00 89 LYS A N 1
ATOM 721 C CA . LYS A 1 89 ? 4.442 0.851 -18.352 1.00 93.00 89 LYS A CA 1
ATOM 722 C C . LYS A 1 89 ? 4.367 1.852 -19.495 1.00 93.00 89 LYS A C 1
ATOM 724 O O . LYS A 1 89 ? 5.176 1.777 -20.416 1.00 93.00 89 LYS A O 1
ATOM 729 N N . SER A 1 90 ? 3.429 2.795 -19.415 1.00 92.75 90 SER A N 1
ATOM 730 C CA . SER A 1 90 ? 3.246 3.818 -20.445 1.00 92.75 90 SER A CA 1
ATOM 731 C C . SER A 1 90 ? 4.461 4.735 -20.566 1.00 92.75 90 SER A C 1
ATOM 733 O O . SER A 1 90 ? 4.837 5.099 -21.674 1.00 92.75 90 SER A O 1
ATOM 735 N N . SER A 1 91 ? 5.102 5.088 -19.449 1.00 95.19 91 SER A N 1
ATOM 736 C CA . SER A 1 91 ? 6.286 5.952 -19.455 1.00 95.19 91 SER A CA 1
ATOM 737 C C . SER A 1 91 ? 7.542 5.267 -19.997 1.00 95.19 91 SER A C 1
ATOM 739 O O . SER A 1 91 ? 8.367 5.934 -20.614 1.00 95.19 91 SER A O 1
ATOM 741 N N . LEU A 1 92 ? 7.698 3.957 -19.779 1.00 93.06 92 LEU A N 1
ATOM 742 C CA . LEU A 1 92 ? 8.852 3.181 -20.252 1.00 93.06 92 LEU A CA 1
ATOM 743 C C . LEU A 1 92 ? 8.604 2.460 -21.584 1.00 93.06 92 LEU A C 1
ATOM 745 O O . LEU A 1 92 ? 9.531 1.873 -22.135 1.00 93.06 92 LEU A O 1
ATOM 749 N N . ASN A 1 93 ? 7.372 2.499 -22.098 1.00 94.44 93 ASN A N 1
ATOM 750 C CA . ASN A 1 93 ? 6.933 1.781 -23.293 1.00 94.44 93 ASN A CA 1
ATOM 751 C C . ASN A 1 93 ? 7.223 0.266 -23.228 1.00 94.44 93 ASN A C 1
ATOM 753 O O . ASN A 1 93 ? 7.770 -0.317 -24.165 1.00 94.44 93 ASN A O 1
ATOM 757 N N . ILE A 1 94 ? 6.876 -0.369 -22.100 1.00 92.06 94 ILE A N 1
ATOM 758 C CA . ILE A 1 94 ? 7.099 -1.808 -21.877 1.00 92.06 94 ILE A CA 1
ATOM 759 C C . ILE A 1 94 ? 5.790 -2.611 -21.772 1.00 92.06 94 ILE A C 1
ATOM 761 O O . ILE A 1 94 ? 4.776 -2.081 -21.306 1.00 92.06 94 ILE A O 1
ATOM 765 N N . PRO A 1 95 ? 5.796 -3.900 -22.175 1.00 89.25 95 PRO A N 1
ATOM 766 C CA . PRO A 1 95 ? 4.632 -4.778 -22.080 1.00 89.25 95 PRO A CA 1
ATOM 767 C C . PRO A 1 95 ? 4.128 -5.020 -20.651 1.00 89.25 95 PRO A C 1
ATOM 769 O O . PRO A 1 95 ? 4.841 -4.845 -19.660 1.00 89.25 95 PRO A O 1
ATOM 772 N N . SER A 1 96 ? 2.873 -5.470 -20.543 1.00 77.62 96 SER A N 1
ATOM 773 C CA . SER A 1 96 ? 2.198 -5.608 -19.250 1.00 77.62 96 SER A CA 1
ATOM 774 C C . SER A 1 96 ? 2.748 -6.698 -18.330 1.00 77.62 96 SER A C 1
ATOM 776 O O . SER A 1 96 ? 2.530 -6.622 -17.125 1.00 77.62 96 SER A O 1
A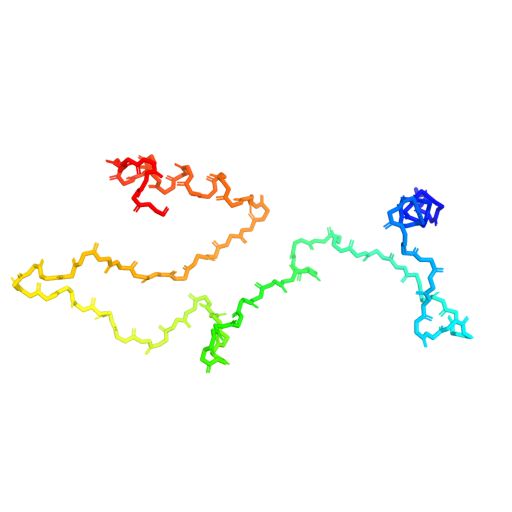TOM 778 N N . ASP A 1 97 ? 3.456 -7.671 -18.883 1.00 85.88 97 ASP A N 1
ATOM 779 C CA . ASP A 1 97 ? 4.075 -8.803 -18.194 1.00 85.88 97 ASP A CA 1
ATOM 780 C C . ASP A 1 97 ? 5.525 -8.522 -17.748 1.00 85.88 97 ASP A C 1
ATOM 782 O O . ASP A 1 97 ? 6.226 -9.442 -17.333 1.00 85.88 97 ASP A O 1
ATOM 786 N N . LYS A 1 98 ? 6.006 -7.274 -17.882 1.00 85.12 98 LYS A N 1
ATOM 787 C CA . LYS A 1 98 ? 7.405 -6.877 -17.617 1.00 85.12 98 LYS A CA 1
ATOM 788 C C . LYS A 1 98 ? 7.607 -5.998 -16.377 1.00 85.12 98 LYS A C 1
ATOM 790 O O . LYS A 1 98 ? 8.713 -5.495 -16.189 1.00 85.12 98 LYS A O 1
ATOM 795 N N . ILE A 1 99 ? 6.569 -5.810 -15.559 1.00 81.94 99 ILE A N 1
ATOM 796 C CA . ILE A 1 99 ? 6.632 -5.156 -14.239 1.00 81.94 99 ILE A CA 1
ATOM 797 C C . ILE A 1 99 ? 6.067 -6.107 -13.201 1.00 81.94 99 ILE A C 1
ATOM 799 O O . ILE A 1 99 ? 4.944 -6.599 -13.456 1.00 81.94 99 ILE A O 1
#

Foldseek 3Di:
DDDPPPVQVVCVVVPNPDDPCPVDDDPDDDACPDLVRDDDWDQDPVRDTDDPDDPDDDDDQDPVNPDPDDDDDDDDTPDDPVRVLVVVCVVVVHDPVRD

pLDDT: mean 85.52, std 12.36, range [39.28, 95.56]

Radius of gyration: 20.83 Å; Cα contacts (8 Å, |Δi|>4): 32; chains: 1; bounding box: 51×26×52 Å

Solvent-accessible surface area (backbone atoms only — not comparable to full-atom values): 7143 Å² total; per-residue (Å²): 136,91,68,80,60,64,58,58,52,52,37,40,75,74,70,55,78,81,66,100,58,77,89,58,82,80,86,76,84,81,78,67,83,43,76,85,72,58,81,87,68,59,64,44,99,87,69,49,68,60,58,97,71,69,98,63,79,83,82,73,79,54,93,82,68,74,66,88,74,87,86,82,82,85,86,78,74,103,59,57,71,67,60,52,51,50,51,53,30,67,74,70,74,50,65,87,88,77,116

Secondary structure (DSSP, 8-state):
---TTHHHHHHHHTT----S-TTSPP----SSSSGGG-----B-TTSPBP-S---PPP-PPPTT--------PPP-SS--HHHHHHHHHHHHT--TT--

Mean predicted aligned error: 8.27 Å

Nearest PDB structures (foldseek):
  7odt-assembly1_a  TM=3.207E-01  e=3.109E+00  Homo sapiens